Protein AF-A0A0F9G8F4-F1 (afdb_monomer_lite)

Foldseek 3Di:
DDKWKKWAFQVRDIDTQADPVRDGDDPVNDPQVGTQWMFIDDPNDTLDIEGCPDPWGWDWDWDWFQDPPPRDTWIWIWTWTWDQDPNDIFTWTWIATPVGDIDGDHGDDCPDSRNDDDPDDCVVVPDDDDD

Structure (mmCIF, N/CA/C/O backbone):
data_AF-A0A0F9G8F4-F1
#
_entry.id   AF-A0A0F9G8F4-F1
#
loop_
_atom_site.group_PDB
_atom_site.id
_atom_site.type_symbol
_atom_site.label_atom_id
_atom_site.label_alt_id
_atom_site.label_comp_id
_atom_site.label_asym_id
_atom_site.label_entity_id
_atom_site.label_seq_id
_atom_site.pdbx_PDB_ins_code
_atom_site.Cartn_x
_atom_site.Cartn_y
_atom_site.Cartn_z
_atom_site.occupancy
_atom_site.B_iso_or_equiv
_atom_site.auth_seq_id
_atom_site.auth_comp_id
_atom_site.auth_asym_id
_atom_site.auth_atom_id
_atom_site.pdbx_PDB_model_num
ATOM 1 N N . MET A 1 1 ? -15.225 6.637 8.313 1.00 57.84 1 MET A N 1
ATOM 2 C CA . MET A 1 1 ? -14.613 5.404 8.868 1.00 57.84 1 MET A CA 1
ATOM 3 C C . MET A 1 1 ? -13.318 5.153 8.121 1.00 57.84 1 MET A C 1
ATOM 5 O O . MET A 1 1 ? -13.296 5.357 6.917 1.00 57.84 1 MET A O 1
ATOM 9 N N . GLU A 1 2 ? -12.247 4.799 8.829 1.00 79.75 2 GLU A N 1
ATOM 10 C CA . GLU A 1 2 ? -10.881 4.829 8.289 1.00 79.75 2 GLU A CA 1
ATOM 11 C C . GLU A 1 2 ? -10.526 3.566 7.483 1.00 79.75 2 GLU A C 1
ATOM 13 O O . GLU A 1 2 ? -10.841 2.445 7.895 1.00 79.75 2 GLU A O 1
ATOM 18 N N . LEU A 1 3 ? -9.861 3.753 6.337 1.00 89.12 3 LEU A N 1
ATOM 19 C CA . LEU A 1 3 ? -9.267 2.664 5.558 1.00 89.12 3 LEU A CA 1
ATOM 20 C C . LEU A 1 3 ? -7.958 2.203 6.200 1.00 89.12 3 LEU A C 1
ATOM 22 O O . LEU A 1 3 ? -7.121 3.026 6.566 1.00 89.12 3 LEU A O 1
ATOM 26 N N . LYS A 1 4 ? -7.763 0.885 6.272 1.00 93.00 4 LYS A N 1
ATOM 27 C CA . LYS A 1 4 ? -6.565 0.259 6.843 1.00 93.00 4 LYS A CA 1
ATOM 28 C C . LYS A 1 4 ? -5.775 -0.464 5.773 1.00 93.00 4 LYS A C 1
ATOM 30 O O . LYS A 1 4 ? -6.377 -1.176 4.969 1.00 93.00 4 LYS A O 1
ATOM 35 N N . TRP A 1 5 ? -4.452 -0.352 5.792 1.00 95.38 5 TRP A N 1
ATOM 36 C CA . TRP A 1 5 ? -3.605 -1.112 4.876 1.00 95.38 5 TRP A CA 1
ATOM 37 C C . TRP A 1 5 ? -2.940 -2.334 5.513 1.00 95.38 5 TRP A C 1
ATOM 39 O O . TRP A 1 5 ? -2.714 -2.406 6.725 1.00 95.38 5 TRP A O 1
ATOM 49 N N . LYS A 1 6 ? -2.610 -3.303 4.657 1.00 97.38 6 LYS A N 1
ATOM 50 C CA . LYS A 1 6 ? -1.786 -4.468 4.979 1.00 97.38 6 LYS A CA 1
ATOM 51 C C . LYS A 1 6 ? -0.806 -4.734 3.839 1.00 97.38 6 LYS A C 1
ATOM 53 O O . LYS A 1 6 ? -1.203 -4.838 2.680 1.00 97.38 6 LYS A O 1
ATOM 58 N N . ALA A 1 7 ? 0.471 -4.854 4.174 1.00 98.00 7 ALA A N 1
ATOM 59 C CA . ALA A 1 7 ? 1.529 -5.263 3.260 1.00 98.00 7 ALA A CA 1
ATOM 60 C C . ALA A 1 7 ? 1.771 -6.770 3.405 1.00 98.00 7 ALA A C 1
ATOM 62 O O . ALA A 1 7 ? 1.899 -7.269 4.521 1.00 98.00 7 ALA A O 1
ATOM 63 N N . ILE A 1 8 ? 1.824 -7.496 2.289 1.00 97.88 8 ILE A N 1
ATOM 64 C CA . ILE A 1 8 ? 2.127 -8.933 2.250 1.00 97.88 8 ILE A CA 1
ATOM 65 C C . ILE A 1 8 ? 3.397 -9.125 1.431 1.00 97.88 8 ILE A C 1
ATOM 67 O O . ILE A 1 8 ? 3.474 -8.678 0.284 1.00 97.88 8 ILE A O 1
ATOM 71 N N . TYR A 1 9 ? 4.377 -9.804 2.012 1.00 97.06 9 TYR A N 1
ATOM 72 C CA . TYR A 1 9 ? 5.702 -9.988 1.438 1.00 97.06 9 TYR A CA 1
ATOM 73 C C . TYR A 1 9 ? 5.829 -11.316 0.683 1.00 97.06 9 TYR A C 1
ATOM 75 O O . TYR A 1 9 ? 4.990 -12.215 0.793 1.00 97.06 9 TYR A O 1
ATOM 83 N N . LEU A 1 10 ? 6.882 -11.434 -0.129 1.00 94.44 10 LEU A N 1
ATOM 84 C CA . LEU A 1 10 ? 7.166 -12.628 -0.933 1.00 94.44 10 LEU A CA 1
ATOM 85 C C . LEU A 1 10 ? 7.369 -13.891 -0.084 1.00 94.44 10 LEU A C 1
ATOM 87 O O . LEU A 1 10 ? 7.007 -14.977 -0.535 1.00 94.44 10 LEU A O 1
ATOM 91 N N . ASP A 1 11 ? 7.889 -13.744 1.136 1.00 95.44 11 ASP A N 1
ATOM 92 C CA . ASP A 1 11 ? 8.107 -14.833 2.097 1.00 95.44 11 ASP A CA 1
ATOM 93 C C . ASP A 1 11 ? 6.826 -15.265 2.842 1.00 95.44 11 ASP A C 1
ATOM 95 O O . ASP A 1 11 ? 6.863 -16.169 3.674 1.00 95.44 11 ASP A O 1
ATOM 99 N N . GLY A 1 12 ? 5.686 -14.633 2.545 1.00 93.75 12 GLY A N 1
ATOM 100 C CA . GLY A 1 12 ? 4.399 -14.903 3.181 1.00 93.75 12 GLY A CA 1
ATOM 101 C C . GLY A 1 12 ? 4.170 -14.150 4.492 1.00 93.75 12 GLY A C 1
ATOM 102 O O . GLY A 1 12 ? 3.053 -14.194 5.012 1.00 93.75 12 GLY A O 1
ATOM 103 N N . LYS A 1 13 ? 5.165 -13.419 5.015 1.00 97.06 13 LYS A N 1
ATOM 104 C CA . LYS A 1 13 ? 4.956 -12.524 6.158 1.00 97.06 13 LYS A CA 1
ATOM 105 C C . LYS A 1 13 ? 4.104 -11.328 5.755 1.00 97.06 13 LYS A C 1
ATOM 107 O O . LYS A 1 13 ? 3.950 -10.997 4.577 1.00 97.06 13 LYS A O 1
ATOM 112 N N . SER A 1 14 ? 3.565 -10.643 6.757 1.00 97.38 14 SER A N 1
ATOM 113 C CA . SER A 1 14 ? 2.794 -9.425 6.541 1.00 97.38 14 SER A CA 1
ATOM 114 C C . SER A 1 14 ? 3.065 -8.367 7.597 1.00 97.38 14 SER A C 1
ATOM 116 O O . SER A 1 14 ? 3.311 -8.704 8.752 1.00 97.38 14 SER A O 1
ATOM 118 N N . LEU A 1 15 ? 2.929 -7.106 7.199 1.00 97.50 15 LEU A N 1
ATOM 119 C CA . LEU A 1 15 ? 2.927 -5.939 8.073 1.00 97.50 15 LEU A CA 1
ATOM 120 C C . LEU A 1 15 ? 1.534 -5.299 8.025 1.00 97.50 15 LEU A C 1
ATOM 122 O O . LEU A 1 15 ? 1.065 -4.901 6.957 1.00 97.50 15 LEU A O 1
ATOM 126 N N . ASN A 1 16 ? 0.859 -5.225 9.170 1.00 97.00 16 ASN A N 1
ATOM 127 C CA . ASN A 1 16 ? -0.427 -4.536 9.295 1.00 97.00 16 ASN A CA 1
ATOM 128 C C . ASN A 1 16 ? -0.185 -3.053 9.601 1.00 97.00 16 ASN A C 1
ATOM 130 O O . ASN A 1 16 ? 0.778 -2.737 10.286 1.00 97.00 16 ASN A O 1
ATOM 134 N N . GLN A 1 17 ? -1.064 -2.140 9.182 1.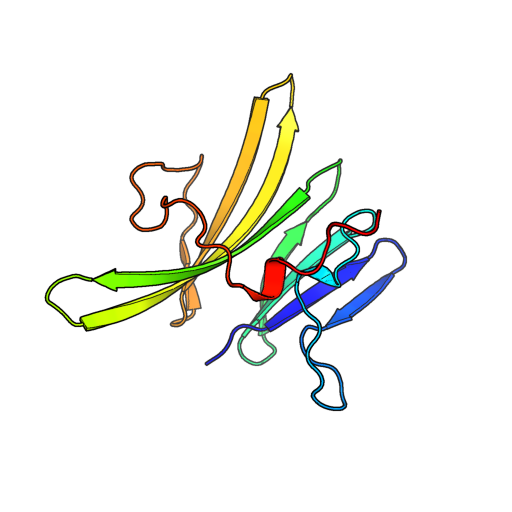00 95.75 17 GLN A N 1
ATOM 135 C CA . GLN A 1 17 ? -0.957 -0.734 9.598 1.00 95.75 17 GLN A CA 1
ATOM 136 C C . GLN A 1 17 ? -1.051 -0.564 11.122 1.00 95.75 17 GLN A C 1
ATOM 138 O O . GLN A 1 17 ? -0.322 0.234 11.697 1.00 95.75 17 GLN A O 1
ATOM 143 N N . TYR A 1 18 ? -1.942 -1.323 11.765 1.00 94.94 18 TYR A N 1
ATOM 144 C CA . TYR A 1 18 ? -2.140 -1.312 13.213 1.00 94.94 18 TYR A CA 1
ATOM 145 C C . TYR A 1 18 ? -1.759 -2.676 13.778 1.00 94.94 18 TYR A C 1
ATOM 147 O O . TYR A 1 18 ? -2.268 -3.702 13.315 1.00 94.94 18 TYR A O 1
ATOM 155 N N . ASN A 1 19 ? -0.880 -2.677 14.772 1.00 92.69 19 ASN A N 1
ATOM 156 C CA . ASN A 1 19 ? -0.482 -3.870 15.509 1.00 92.69 19 ASN A CA 1
ATOM 157 C C . ASN A 1 19 ? -1.512 -4.202 16.609 1.00 92.69 19 ASN A C 1
ATOM 159 O O . ASN A 1 19 ? -2.413 -3.412 16.904 1.00 92.69 19 ASN A O 1
ATOM 163 N N . GLU A 1 20 ? -1.391 -5.379 17.229 1.00 90.44 20 GLU A N 1
ATOM 164 C CA . GLU A 1 20 ? -2.297 -5.828 18.305 1.00 90.44 20 GLU A CA 1
ATOM 165 C C . GLU A 1 20 ? -2.250 -4.913 19.539 1.00 90.44 20 GLU A C 1
ATOM 167 O O . GLU A 1 20 ? -3.265 -4.686 20.198 1.00 90.44 20 GLU A O 1
ATOM 172 N N . ASP A 1 21 ? -1.086 -4.319 19.802 1.00 92.75 21 ASP A N 1
ATOM 173 C CA . ASP A 1 21 ? -0.849 -3.343 20.868 1.00 92.75 21 ASP A CA 1
ATOM 174 C C . ASP A 1 21 ? -1.328 -1.919 20.522 1.00 92.75 21 ASP A C 1
ATOM 176 O O . ASP A 1 21 ? -1.124 -0.989 21.301 1.00 92.75 21 ASP A O 1
ATOM 180 N N . LYS A 1 22 ? -1.993 -1.746 19.369 1.00 88.19 22 LYS A N 1
ATOM 181 C CA . LYS A 1 22 ? -2.459 -0.470 18.797 1.00 88.19 22 LYS A CA 1
ATOM 182 C C . LYS A 1 22 ? -1.349 0.482 18.346 1.00 88.19 22 LYS A C 1
ATOM 184 O O . LYS A 1 22 ? -1.667 1.602 17.940 1.00 88.19 22 LYS A O 1
ATOM 189 N N . SER A 1 23 ? -0.083 0.067 18.364 1.00 92.50 23 SER A N 1
ATOM 190 C CA . SER A 1 23 ? 0.974 0.821 17.691 1.00 92.50 23 SER A CA 1
ATOM 191 C C . SER A 1 23 ? 0.721 0.852 16.179 1.00 92.50 23 SER A C 1
ATOM 193 O O . SER A 1 23 ? 0.066 -0.033 15.613 1.00 92.50 23 SER A O 1
ATOM 195 N N . VAL A 1 24 ? 1.194 1.918 15.532 1.00 93.94 24 VAL A N 1
ATOM 196 C CA . VAL A 1 24 ? 0.930 2.199 14.118 1.00 93.94 24 VAL A CA 1
ATOM 197 C C . VAL A 1 24 ? 2.233 2.093 13.340 1.00 93.94 24 VAL A C 1
ATOM 199 O O . VAL A 1 24 ? 3.163 2.855 13.598 1.00 93.94 24 VAL A O 1
ATOM 202 N N . ASN A 1 25 ? 2.286 1.179 12.373 1.00 94.88 25 ASN A N 1
ATOM 203 C CA . ASN A 1 25 ? 3.372 1.135 11.401 1.00 94.88 25 ASN A CA 1
ATOM 204 C C . ASN A 1 25 ? 3.171 2.253 10.372 1.00 94.88 25 ASN A C 1
ATOM 206 O O . ASN A 1 25 ? 2.058 2.502 9.895 1.00 94.88 25 ASN A O 1
ATOM 210 N N . LYS A 1 26 ? 4.256 2.926 10.007 1.00 91.88 26 LYS A N 1
ATOM 211 C CA . LYS A 1 26 ? 4.278 3.974 8.992 1.00 91.88 26 LYS A CA 1
ATOM 212 C C . LYS A 1 26 ? 4.409 3.373 7.597 1.00 91.88 26 LYS A C 1
ATOM 214 O O . LYS A 1 26 ? 4.889 2.262 7.393 1.00 91.88 26 LYS A O 1
ATOM 219 N N . TYR A 1 27 ? 4.038 4.159 6.589 1.00 88.25 27 TYR A N 1
ATOM 220 C CA . TYR A 1 27 ? 4.249 3.792 5.184 1.00 88.25 27 TYR A CA 1
ATOM 221 C C . TYR A 1 27 ? 5.738 3.594 4.830 1.00 88.25 27 TYR A C 1
ATOM 223 O O . TYR A 1 27 ? 6.079 2.857 3.899 1.00 88.25 27 TYR A O 1
ATOM 231 N N . THR A 1 28 ? 6.629 4.264 5.559 1.00 91.06 28 THR A N 1
ATOM 232 C CA . THR A 1 28 ? 8.087 4.127 5.449 1.00 91.06 28 THR A CA 1
ATOM 233 C C . THR A 1 28 ? 8.601 2.781 5.951 1.00 91.06 28 THR A C 1
ATOM 235 O O . THR A 1 28 ? 9.655 2.353 5.497 1.00 91.06 28 THR A O 1
ATOM 238 N N . ASP A 1 29 ? 7.844 2.091 6.805 1.00 93.12 29 ASP A N 1
ATOM 239 C CA . ASP A 1 29 ? 8.260 0.826 7.428 1.00 93.12 29 ASP A CA 1
ATOM 240 C C . ASP A 1 29 ? 8.031 -0.380 6.501 1.00 93.12 29 ASP A C 1
ATOM 242 O O . ASP A 1 29 ? 8.448 -1.501 6.788 1.00 93.12 29 ASP A O 1
ATOM 246 N N . ILE A 1 30 ? 7.351 -0.165 5.371 1.00 94.94 30 ILE A N 1
ATOM 247 C CA . ILE A 1 30 ? 7.095 -1.198 4.372 1.00 94.94 30 ILE A CA 1
ATOM 248 C C . ILE A 1 30 ? 8.377 -1.469 3.584 1.00 94.94 30 ILE A C 1
ATOM 250 O O . ILE A 1 30 ? 8.839 -0.612 2.824 1.00 94.94 30 ILE A O 1
ATOM 254 N N . ASP A 1 31 ? 8.882 -2.701 3.658 1.00 94.25 31 ASP A N 1
ATOM 255 C CA . ASP A 1 31 ? 9.948 -3.154 2.767 1.00 94.25 31 ASP A CA 1
ATOM 256 C C . ASP A 1 31 ? 9.393 -3.378 1.354 1.00 94.25 31 ASP A C 1
ATOM 258 O O . ASP A 1 31 ? 8.782 -4.398 1.027 1.00 94.25 31 ASP A O 1
ATOM 262 N N . ARG A 1 32 ? 9.604 -2.384 0.489 1.00 91.12 32 ARG A N 1
ATOM 263 C CA . ARG A 1 32 ? 9.103 -2.393 -0.891 1.00 91.12 32 ARG A CA 1
ATOM 264 C C . ARG A 1 32 ? 9.891 -3.317 -1.813 1.00 91.12 32 ARG A C 1
ATOM 266 O O . ARG A 1 32 ? 9.427 -3.558 -2.923 1.00 91.12 32 ARG A O 1
ATOM 273 N N . THR A 1 33 ? 11.062 -3.801 -1.399 1.00 90.44 33 THR A N 1
ATOM 274 C CA . THR A 1 33 ? 11.918 -4.649 -2.245 1.00 90.44 33 THR A CA 1
ATOM 275 C C . THR A 1 33 ? 11.372 -6.069 -2.368 1.00 90.44 33 THR A C 1
ATOM 277 O O . THR A 1 33 ? 11.549 -6.711 -3.400 1.00 90.44 33 THR A O 1
ATOM 280 N N . ILE A 1 34 ? 10.645 -6.520 -1.344 1.00 93.56 34 ILE A N 1
ATOM 281 C CA . ILE A 1 34 ? 10.041 -7.855 -1.255 1.00 93.56 34 ILE A CA 1
ATOM 282 C C . ILE A 1 34 ? 8.512 -7.808 -1.127 1.00 93.56 34 ILE A C 1
ATOM 284 O O . ILE A 1 34 ? 7.882 -8.798 -0.748 1.00 93.56 34 ILE A O 1
ATOM 288 N N . LEU A 1 35 ? 7.895 -6.660 -1.411 1.00 96.06 35 LEU A N 1
ATOM 289 C CA . LEU A 1 35 ? 6.451 -6.475 -1.310 1.00 96.06 35 LEU A CA 1
ATOM 290 C C . LEU A 1 35 ? 5.731 -7.188 -2.460 1.00 96.06 35 LEU A C 1
ATOM 292 O O . LEU A 1 35 ? 5.937 -6.869 -3.625 1.00 96.06 35 LEU A O 1
ATOM 296 N N . LYS A 1 36 ? 4.849 -8.133 -2.124 1.00 96.56 36 LYS A N 1
ATOM 297 C CA . LYS A 1 36 ? 4.081 -8.931 -3.090 1.00 96.56 36 LYS A CA 1
ATOM 298 C C . LYS A 1 36 ? 2.687 -8.361 -3.320 1.00 96.56 36 LYS A C 1
ATOM 300 O O . LYS A 1 36 ? 2.249 -8.223 -4.463 1.00 96.56 36 LYS A O 1
ATOM 305 N N . PHE A 1 37 ? 1.996 -8.031 -2.230 1.00 97.75 37 PHE A N 1
ATOM 306 C CA . PHE A 1 37 ? 0.668 -7.430 -2.267 1.00 97.75 37 PHE A CA 1
ATOM 307 C C . PHE A 1 37 ? 0.573 -6.241 -1.323 1.00 97.75 37 PHE A C 1
ATOM 309 O O . PHE A 1 37 ? 1.140 -6.251 -0.230 1.00 97.75 37 PHE A O 1
ATOM 316 N N . PHE A 1 38 ? -0.209 -5.249 -1.732 1.00 97.62 38 PHE A N 1
ATOM 317 C CA . PHE A 1 38 ? -0.681 -4.190 -0.852 1.00 97.62 38 PHE A CA 1
ATOM 318 C C . PHE A 1 38 ? -2.204 -4.208 -0.836 1.00 97.62 38 PHE A C 1
ATOM 320 O O . PHE A 1 38 ? -2.845 -4.139 -1.884 1.00 97.62 38 PHE A O 1
ATOM 327 N N . GLU A 1 39 ? -2.783 -4.339 0.346 1.00 96.88 39 GLU A N 1
ATOM 328 C CA . GLU A 1 39 ? -4.218 -4.496 0.533 1.00 96.88 39 GLU A CA 1
ATOM 329 C C . GLU A 1 39 ? -4.798 -3.320 1.297 1.00 96.88 39 GLU A C 1
ATOM 331 O O . GLU A 1 39 ? -4.164 -2.806 2.217 1.00 96.88 39 GLU A O 1
ATOM 336 N N . LEU A 1 40 ? -6.027 -2.945 0.952 1.00 94.88 40 LEU A N 1
ATOM 337 C CA . LEU A 1 40 ? -6.824 -1.978 1.693 1.00 94.88 40 LEU A CA 1
ATOM 338 C C . LEU A 1 40 ? -8.121 -2.599 2.175 1.00 94.88 40 LEU A C 1
ATOM 340 O O . LEU A 1 40 ? -8.850 -3.237 1.413 1.00 94.88 40 LEU A O 1
ATOM 344 N N . TYR A 1 41 ? -8.413 -2.347 3.442 1.00 93.50 41 TYR A N 1
ATOM 345 C CA . TYR A 1 41 ? -9.571 -2.846 4.154 1.00 93.50 41 TYR A CA 1
ATOM 346 C C . TYR A 1 41 ? -10.424 -1.690 4.673 1.00 93.50 41 TYR A C 1
ATOM 348 O O . TYR A 1 41 ? -9.901 -0.689 5.163 1.00 93.50 41 TYR A O 1
ATOM 356 N N . LYS A 1 42 ? -11.744 -1.873 4.648 1.00 90.44 42 LYS A N 1
ATOM 357 C CA . LYS A 1 42 ? -12.726 -1.054 5.372 1.00 90.44 42 LYS A CA 1
ATOM 358 C C . LYS A 1 42 ? -13.529 -1.991 6.251 1.00 90.44 42 LYS A C 1
ATOM 360 O O . LYS A 1 42 ? -14.073 -2.962 5.740 1.00 90.44 42 LYS A O 1
ATOM 365 N N . GLU A 1 43 ? -13.560 -1.745 7.559 1.00 89.38 43 GLU A N 1
ATOM 366 C CA . GLU A 1 43 ? -14.347 -2.566 8.500 1.00 89.38 43 GLU A CA 1
ATOM 367 C C . GLU A 1 43 ? -14.068 -4.081 8.356 1.00 89.38 43 GLU A C 1
ATOM 369 O O . GLU A 1 43 ? -14.974 -4.905 8.336 1.00 89.38 43 GLU A O 1
ATOM 374 N N . ASN A 1 44 ? -12.790 -4.453 8.203 1.00 88.44 44 ASN A N 1
ATOM 375 C CA . ASN A 1 44 ? -12.308 -5.825 7.957 1.00 88.44 44 ASN A CA 1
ATOM 376 C C . ASN A 1 44 ? -12.710 -6.454 6.609 1.00 88.44 44 ASN A C 1
ATOM 378 O O . ASN A 1 44 ? -12.320 -7.586 6.325 1.00 88.44 44 ASN A O 1
ATOM 382 N N . LYS A 1 45 ? -13.407 -5.728 5.734 1.00 92.25 45 LYS A N 1
ATOM 383 C CA . LYS A 1 45 ? -13.664 -6.139 4.353 1.00 92.25 45 LYS A CA 1
ATOM 384 C C . LYS A 1 45 ? -12.529 -5.675 3.447 1.00 92.25 45 LYS A C 1
ATOM 386 O O . LYS A 1 45 ? -12.231 -4.483 3.397 1.00 92.25 45 LYS A O 1
ATOM 391 N N . LEU A 1 46 ? -11.928 -6.606 2.708 1.00 93.62 46 LEU A N 1
ATOM 392 C CA . LEU A 1 46 ? -10.974 -6.284 1.646 1.00 93.62 46 LEU A CA 1
ATOM 393 C C . LEU A 1 46 ? -11.695 -5.491 0.547 1.00 93.62 46 LEU A C 1
ATOM 395 O O . LEU A 1 46 ? -12.664 -5.979 -0.034 1.00 93.62 46 LEU A O 1
ATOM 399 N N . ILE A 1 47 ? -11.223 -4.274 0.281 1.00 92.81 47 ILE A N 1
ATOM 400 C CA . ILE A 1 47 ? -11.747 -3.395 -0.773 1.00 92.81 47 ILE A CA 1
ATOM 401 C C . ILE A 1 47 ? -10.860 -3.442 -2.016 1.00 92.81 47 ILE A C 1
ATOM 403 O O . ILE A 1 47 ? -11.369 -3.478 -3.132 1.00 92.81 47 ILE A O 1
ATOM 407 N N . LEU A 1 48 ? -9.539 -3.455 -1.833 1.00 93.38 48 LEU A N 1
ATOM 408 C CA . LEU A 1 48 ? -8.581 -3.454 -2.934 1.00 93.38 48 LEU A CA 1
ATOM 409 C C . LEU A 1 48 ? -7.368 -4.309 -2.582 1.00 93.38 48 LEU A C 1
ATOM 411 O O . LEU A 1 48 ? -6.845 -4.220 -1.473 1.00 93.38 48 LEU A O 1
ATOM 415 N N . ARG A 1 49 ? -6.877 -5.072 -3.559 1.00 96.19 49 ARG A N 1
ATOM 416 C CA . ARG A 1 49 ? -5.552 -5.697 -3.527 1.00 96.19 49 ARG A CA 1
ATOM 417 C C . ARG A 1 49 ? -4.759 -5.254 -4.752 1.00 96.19 49 ARG A C 1
ATOM 419 O O . ARG A 1 49 ? -5.180 -5.481 -5.882 1.00 96.19 49 ARG A O 1
ATOM 426 N N . VAL A 1 50 ? -3.590 -4.670 -4.521 1.00 95.62 50 VAL A N 1
ATOM 427 C CA . VAL A 1 50 ? -2.605 -4.342 -5.554 1.00 95.62 50 VAL A CA 1
ATOM 428 C C . VAL A 1 50 ? -1.585 -5.470 -5.640 1.00 95.62 50 VAL A C 1
ATOM 430 O O . VAL A 1 50 ? -0.977 -5.834 -4.634 1.00 95.62 50 VAL A O 1
ATOM 433 N N . HIS A 1 51 ? -1.389 -6.004 -6.843 1.00 95.94 51 HIS A N 1
ATOM 434 C CA . HIS A 1 51 ? -0.333 -6.964 -7.154 1.00 95.94 51 HIS A CA 1
ATOM 435 C C . HIS A 1 51 ? 0.941 -6.212 -7.561 1.00 95.94 51 HIS A C 1
ATOM 437 O O . HIS A 1 51 ? 0.891 -5.330 -8.420 1.00 95.94 51 HIS A O 1
ATOM 443 N N . LEU A 1 52 ? 2.064 -6.527 -6.911 1.00 94.50 52 LEU A N 1
ATOM 444 C CA . LEU A 1 52 ? 3.350 -5.834 -7.075 1.00 94.50 52 LEU A CA 1
ATOM 445 C C . LEU A 1 52 ? 4.444 -6.759 -7.635 1.00 94.50 52 LEU A C 1
ATOM 447 O O . LEU A 1 52 ? 5.611 -6.700 -7.271 1.00 94.50 52 LEU A O 1
ATOM 451 N N . ASP A 1 53 ? 4.046 -7.623 -8.557 1.00 86.31 53 ASP A N 1
ATOM 452 C CA . ASP A 1 53 ? 4.902 -8.484 -9.367 1.00 86.31 53 ASP A CA 1
ATOM 453 C C . ASP A 1 53 ? 5.672 -7.701 -10.454 1.00 86.31 53 ASP A C 1
ATOM 455 O O . ASP A 1 53 ? 5.284 -6.605 -10.864 1.00 86.31 53 ASP A O 1
ATOM 459 N N . ASP A 1 54 ? 6.754 -8.281 -10.977 1.00 84.06 54 ASP A N 1
ATOM 460 C CA . ASP A 1 54 ? 7.543 -7.764 -12.107 1.00 84.06 54 ASP A CA 1
ATOM 461 C C . ASP A 1 54 ? 8.044 -6.314 -11.972 1.00 84.06 54 ASP A C 1
ATOM 463 O O . ASP A 1 54 ? 7.821 -5.484 -12.865 1.00 84.06 54 ASP A O 1
ATOM 467 N N . ASN A 1 55 ? 8.746 -5.999 -10.879 1.00 85.38 55 ASN A N 1
ATOM 468 C CA . ASN A 1 55 ? 9.343 -4.679 -10.623 1.00 85.38 55 ASN A CA 1
ATOM 469 C C . ASN A 1 55 ? 8.323 -3.525 -10.539 1.00 85.38 55 ASN A C 1
ATOM 471 O O . ASN A 1 55 ? 8.678 -2.356 -10.731 1.00 85.38 55 ASN A O 1
ATOM 475 N N . LYS A 1 56 ? 7.050 -3.830 -10.264 1.00 93.56 56 LYS A N 1
ATOM 476 C CA . LYS A 1 56 ? 6.036 -2.821 -9.949 1.00 93.56 56 LYS A CA 1
ATOM 477 C C . LYS A 1 56 ? 6.336 -2.213 -8.579 1.00 93.56 56 LYS A C 1
ATOM 479 O O . LYS A 1 56 ? 6.480 -2.919 -7.589 1.00 93.56 56 LYS A O 1
ATOM 484 N N . ARG A 1 57 ? 6.401 -0.884 -8.508 1.00 92.81 57 ARG A N 1
ATOM 485 C CA . ARG A 1 57 ? 6.551 -0.141 -7.249 1.00 92.81 57 ARG A CA 1
ATOM 486 C C . ARG A 1 57 ? 5.193 0.379 -6.807 1.00 92.81 57 ARG A C 1
ATOM 488 O O . ARG A 1 57 ? 4.474 0.963 -7.617 1.00 92.81 57 ARG A O 1
ATOM 495 N N . LEU A 1 58 ? 4.877 0.213 -5.528 1.00 95.25 58 LEU A N 1
ATOM 496 C CA . LEU A 1 58 ? 3.638 0.702 -4.926 1.00 95.25 58 LEU A CA 1
ATOM 497 C C . LEU A 1 58 ? 3.501 2.226 -5.061 1.00 95.25 58 LEU A C 1
ATOM 499 O O . LEU A 1 58 ? 4.441 2.980 -4.797 1.00 95.25 58 LEU A O 1
ATOM 503 N N . ILE A 1 59 ? 2.296 2.663 -5.420 1.00 92.56 59 ILE A N 1
ATOM 504 C CA . ILE A 1 59 ? 1.800 4.023 -5.228 1.00 92.56 59 ILE A CA 1
ATOM 505 C C . ILE A 1 59 ? 0.738 3.947 -4.132 1.00 92.56 59 ILE A C 1
ATOM 507 O O . ILE A 1 59 ? -0.273 3.271 -4.300 1.00 92.56 59 ILE A O 1
ATOM 511 N N . PHE A 1 60 ? 0.960 4.644 -3.021 1.00 92.50 60 PHE A N 1
ATOM 512 C CA . PHE A 1 60 ? -0.042 4.812 -1.972 1.00 92.50 60 PHE A CA 1
ATOM 513 C C . PHE A 1 60 ? 0.053 6.218 -1.386 1.00 92.50 60 PHE A C 1
ATOM 515 O O . PHE A 1 60 ? 1.099 6.594 -0.853 1.00 92.50 60 PHE A O 1
ATOM 522 N N . ARG A 1 61 ? -1.001 7.025 -1.519 1.00 88.75 61 ARG A N 1
ATOM 523 C CA . ARG A 1 61 ? -1.054 8.395 -0.991 1.00 88.75 61 ARG A CA 1
ATOM 524 C C . ARG A 1 61 ? -2.445 8.707 -0.463 1.00 88.75 61 ARG A C 1
ATOM 526 O O . ARG A 1 61 ? -3.427 8.467 -1.154 1.00 88.75 61 ARG A O 1
ATOM 533 N N . ARG A 1 62 ? -2.519 9.319 0.717 1.00 88.12 62 ARG A N 1
ATOM 534 C CA . ARG A 1 62 ? -3.735 9.973 1.208 1.00 88.12 62 ARG A CA 1
ATOM 535 C C . ARG A 1 62 ? -3.723 11.433 0.759 1.00 88.12 62 ARG A C 1
ATOM 537 O O . ARG A 1 62 ? -2.718 12.126 0.919 1.00 88.12 62 ARG A O 1
ATOM 544 N N . ARG A 1 63 ? -4.824 11.890 0.176 1.00 85.31 63 ARG A N 1
ATOM 545 C CA . ARG A 1 63 ? -5.025 13.253 -0.316 1.00 85.31 63 ARG A CA 1
ATOM 546 C C . ARG A 1 63 ? -6.272 13.843 0.315 1.00 85.31 63 ARG A C 1
ATOM 548 O O . ARG A 1 63 ? -7.199 13.121 0.668 1.00 85.31 63 ARG A O 1
ATOM 555 N N . VAL A 1 64 ? -6.258 15.160 0.459 1.00 82.12 64 VAL A N 1
ATOM 556 C CA . VAL A 1 64 ? -7.360 15.932 1.018 1.00 82.12 64 VAL A CA 1
ATOM 557 C C . VAL A 1 64 ? -7.604 17.100 0.074 1.00 82.12 64 VAL A C 1
ATOM 559 O O . VAL A 1 64 ? -6.707 17.916 -0.123 1.00 82.12 64 VAL A O 1
ATOM 562 N N . SER A 1 65 ? -8.773 17.147 -0.560 1.00 72.31 65 SER A N 1
ATOM 563 C CA . SER A 1 65 ? -9.188 18.278 -1.388 1.00 72.31 65 SER A CA 1
ATOM 564 C C . SER A 1 65 ? -10.085 19.206 -0.579 1.00 72.31 65 SER A C 1
ATOM 566 O O . SER A 1 65 ? -11.028 18.758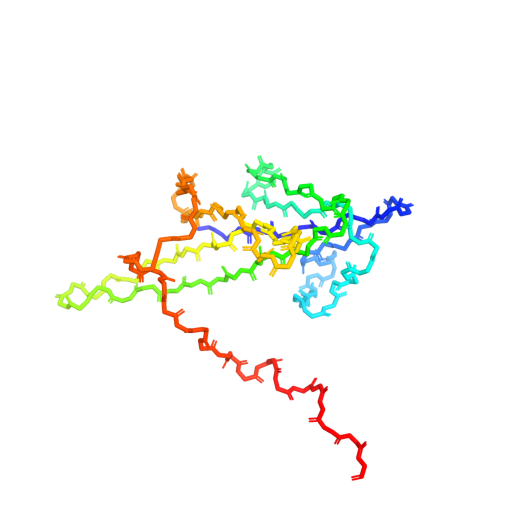 0.072 1.00 72.31 65 SER A O 1
ATOM 568 N N . LEU A 1 66 ? -9.776 20.501 -0.618 1.00 66.81 66 LEU A N 1
ATOM 569 C CA . LEU A 1 66 ? -10.622 21.565 -0.089 1.00 66.81 66 LEU A CA 1
ATOM 570 C C . LEU A 1 66 ? -11.366 22.184 -1.270 1.00 66.81 66 LEU A C 1
ATOM 572 O O . LEU A 1 66 ? -10.758 22.874 -2.091 1.00 66.81 66 LEU A O 1
ATOM 576 N N . LYS A 1 67 ? -12.683 21.977 -1.360 1.00 62.75 67 LYS A N 1
ATOM 577 C CA . LYS A 1 67 ? -13.491 22.704 -2.348 1.00 62.75 67 LYS A CA 1
ATOM 578 C C . LYS A 1 67 ? -13.670 24.149 -1.878 1.00 62.75 67 LYS A C 1
ATOM 580 O O . LYS A 1 67 ? -14.423 24.424 -0.937 1.00 62.75 67 LYS A O 1
ATOM 585 N N . MET A 1 68 ? -12.949 25.069 -2.527 1.00 50.19 68 MET A N 1
ATOM 586 C CA . MET A 1 68 ? -13.051 26.514 -2.295 1.00 50.19 68 MET A CA 1
ATOM 587 C C . MET A 1 68 ? -14.519 26.959 -2.377 1.00 50.19 68 MET A C 1
ATOM 589 O O . MET A 1 68 ? -15.205 26.678 -3.355 1.00 50.19 68 MET A O 1
ATOM 593 N N . GLY A 1 69 ? -15.002 27.631 -1.329 1.00 57.91 69 GLY A N 1
ATOM 594 C CA . GLY A 1 69 ? -16.367 28.165 -1.236 1.00 57.91 69 GLY A CA 1
ATOM 595 C C . GLY A 1 69 ? -17.380 27.300 -0.474 1.00 57.91 69 GLY A C 1
ATOM 596 O O . GLY A 1 69 ? -18.366 27.849 0.004 1.00 57.91 69 GLY A O 1
ATOM 597 N N . VAL A 1 70 ? -17.141 25.993 -0.297 1.00 60.88 70 VAL A N 1
ATOM 598 C CA . VAL A 1 70 ? -18.105 25.083 0.373 1.00 60.88 70 VAL A CA 1
ATOM 599 C C . VAL A 1 70 ? -17.556 24.504 1.684 1.00 60.88 70 VAL A C 1
ATOM 601 O O . VAL A 1 70 ? -18.310 23.979 2.495 1.00 60.88 70 VAL A O 1
ATOM 604 N N . GLY A 1 71 ? -16.242 24.598 1.923 1.00 57.66 71 GLY A N 1
ATOM 605 C CA . GLY A 1 71 ? -15.612 24.081 3.148 1.00 57.66 71 GLY A CA 1
ATOM 606 C C . GLY A 1 71 ? -15.644 22.553 3.268 1.00 57.66 71 GLY A C 1
ATOM 607 O O . GLY A 1 71 ? -15.289 22.009 4.311 1.00 57.66 71 GLY A O 1
ATOM 608 N N . ILE A 1 72 ? -16.062 21.853 2.209 1.00 59.78 72 ILE A N 1
ATOM 609 C CA . ILE A 1 72 ? -16.073 20.394 2.171 1.00 59.78 72 ILE A CA 1
ATOM 610 C C . ILE A 1 72 ? -14.644 19.910 1.951 1.00 59.78 72 ILE A C 1
ATOM 612 O O . ILE A 1 72 ? -13.992 20.253 0.960 1.00 59.78 72 ILE A O 1
ATOM 616 N N . THR A 1 73 ? -14.204 19.098 2.904 1.00 73.12 73 THR A N 1
ATOM 617 C CA . THR A 1 73 ? -12.949 18.360 2.894 1.00 73.12 73 THR A CA 1
ATOM 618 C C . THR A 1 73 ? -13.237 16.973 2.334 1.00 73.12 73 THR A C 1
ATOM 620 O O . THR A 1 73 ? -13.878 16.165 2.999 1.00 73.12 73 THR A O 1
ATOM 623 N N . GLU A 1 74 ? -12.794 16.695 1.113 1.00 81.50 74 GLU A N 1
ATOM 624 C CA . GLU A 1 74 ? -12.923 15.370 0.507 1.00 81.50 74 GLU A CA 1
ATOM 625 C C . GLU A 1 74 ? -11.599 14.617 0.647 1.00 81.50 74 GLU A C 1
ATOM 627 O O . GLU A 1 74 ? -10.557 15.069 0.164 1.00 81.50 74 GLU A O 1
ATOM 632 N N . VAL A 1 75 ? -11.620 13.485 1.352 1.00 86.31 75 VAL A N 1
ATOM 633 C CA . VAL A 1 75 ? -10.451 12.619 1.528 1.00 86.31 75 VAL A CA 1
ATOM 634 C C . VAL A 1 75 ? -10.487 11.520 0.475 1.00 86.31 75 VAL A C 1
ATOM 636 O O . VAL A 1 75 ? -11.477 10.801 0.347 1.00 86.31 75 VAL A O 1
ATOM 639 N N . VAL A 1 76 ? -9.375 11.349 -0.234 1.00 88.62 76 VAL A N 1
ATOM 640 C CA . VAL A 1 76 ? -9.211 10.286 -1.226 1.00 88.62 76 VAL A CA 1
ATOM 641 C C . VAL A 1 76 ? -7.880 9.570 -1.032 1.00 88.62 76 VAL A C 1
ATOM 643 O O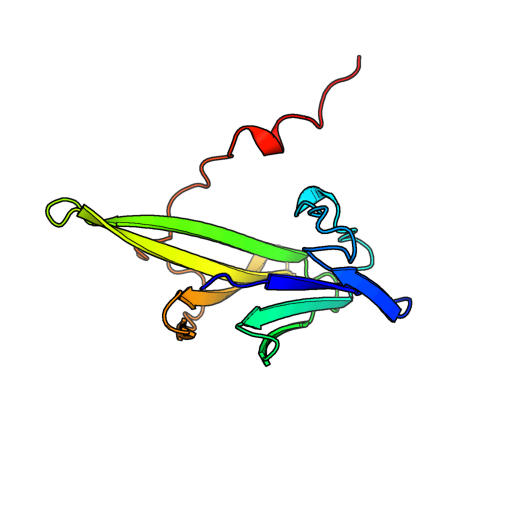 . VAL A 1 76 ? -6.858 10.172 -0.690 1.00 88.62 76 VAL A O 1
ATOM 646 N N . TYR A 1 77 ? -7.881 8.263 -1.259 1.00 90.06 77 TYR A N 1
ATOM 647 C CA . TYR A 1 77 ? -6.692 7.425 -1.243 1.00 90.06 77 TYR A CA 1
ATOM 648 C C . TYR A 1 77 ? -6.333 7.054 -2.680 1.00 90.06 77 TYR A C 1
ATOM 650 O O . TYR A 1 77 ? -7.119 6.421 -3.378 1.00 90.06 77 TYR A O 1
ATOM 658 N N . LEU A 1 78 ? -5.140 7.448 -3.117 1.00 91.75 78 LEU A N 1
ATOM 659 C CA . LEU A 1 78 ? -4.565 7.068 -4.404 1.00 91.75 78 LEU A CA 1
ATOM 660 C C . LEU A 1 78 ? -3.768 5.791 -4.193 1.00 91.75 78 LEU A C 1
ATOM 662 O O . LEU A 1 78 ? -2.822 5.778 -3.401 1.00 91.75 78 LEU A O 1
ATOM 666 N N . VAL A 1 79 ? -4.146 4.727 -4.893 1.00 92.81 79 VAL A N 1
ATOM 667 C CA . VAL A 1 79 ? -3.618 3.386 -4.636 1.00 92.81 79 VAL A CA 1
ATOM 668 C C . VAL A 1 79 ? -3.370 2.673 -5.947 1.00 92.81 79 VAL A C 1
ATOM 670 O O . VAL A 1 79 ? -4.248 2.611 -6.804 1.00 92.81 79 VAL A O 1
ATOM 673 N N . GLY A 1 80 ? -2.176 2.124 -6.121 1.00 93.81 80 GLY A N 1
ATOM 674 C CA . GLY A 1 80 ? -1.826 1.487 -7.376 1.00 93.81 80 GLY A CA 1
ATOM 675 C C . GLY A 1 80 ? -0.357 1.139 -7.495 1.00 93.81 80 GLY A C 1
ATOM 676 O O . GLY A 1 80 ? 0.332 0.908 -6.503 1.00 93.81 80 GLY A O 1
ATOM 677 N N . TRP A 1 81 ? 0.133 1.104 -8.726 1.00 93.81 81 TRP A N 1
ATOM 678 C CA . TRP A 1 81 ? 1.516 0.758 -9.013 1.00 93.81 81 TRP A CA 1
ATOM 679 C C . TRP A 1 81 ? 2.088 1.600 -10.146 1.00 93.81 81 TRP A C 1
ATOM 681 O O . TRP A 1 81 ? 1.366 2.121 -10.995 1.00 93.81 81 TRP A O 1
ATOM 691 N N . GLN A 1 82 ? 3.415 1.688 -10.164 1.00 92.69 82 GLN A N 1
ATOM 692 C CA . GLN A 1 82 ? 4.191 2.195 -11.289 1.00 92.69 82 GLN A CA 1
ATOM 693 C C . GLN A 1 82 ? 5.250 1.184 -11.726 1.00 92.69 82 GLN A C 1
ATOM 695 O O . GLN A 1 82 ? 5.859 0.510 -10.893 1.00 92.69 82 GLN A O 1
ATOM 700 N N . LYS A 1 83 ? 5.519 1.116 -13.027 1.00 92.69 83 LYS A N 1
ATOM 701 C CA . LYS A 1 83 ? 6.574 0.290 -13.619 1.00 92.69 83 LYS A CA 1
ATOM 702 C C . LYS A 1 83 ? 7.250 1.048 -14.754 1.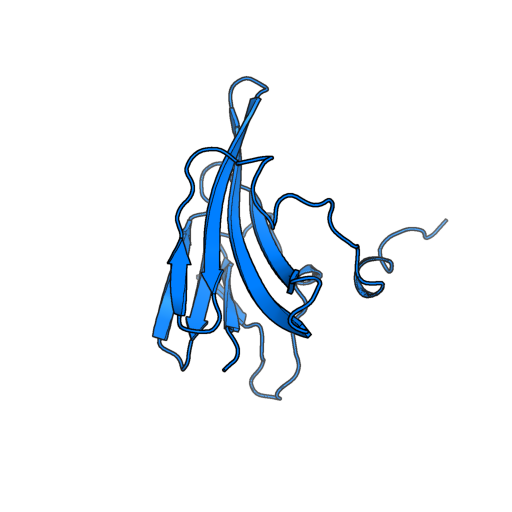00 92.69 83 LYS A C 1
ATOM 704 O O . LYS A 1 83 ? 6.589 1.750 -15.513 1.00 92.69 83 LYS A O 1
ATOM 709 N N . THR A 1 84 ? 8.561 0.885 -14.892 1.00 91.62 84 THR A N 1
ATOM 710 C CA . THR A 1 84 ? 9.284 1.375 -16.070 1.00 91.62 84 THR A CA 1
ATOM 711 C C . THR A 1 84 ? 9.234 0.315 -17.169 1.00 91.62 84 THR A C 1
ATOM 713 O O . THR A 1 84 ? 9.699 -0.804 -16.964 1.00 91.62 84 THR A O 1
ATOM 716 N N . VAL A 1 85 ? 8.685 0.666 -18.331 1.00 88.88 85 VAL A N 1
ATOM 717 C CA . VAL A 1 85 ? 8.597 -0.184 -19.528 1.00 88.88 85 VAL A CA 1
ATOM 718 C C . VAL A 1 85 ? 9.188 0.603 -20.692 1.00 88.88 85 VAL A C 1
ATOM 720 O O . VAL A 1 85 ? 8.750 1.718 -20.948 1.00 88.88 85 VAL A O 1
ATOM 723 N N . GLU A 1 86 ? 10.220 0.074 -21.356 1.00 89.69 86 GLU A N 1
ATOM 724 C CA . GLU A 1 86 ? 10.870 0.730 -22.510 1.00 89.69 86 GLU A CA 1
ATOM 725 C C . GLU A 1 86 ? 11.223 2.213 -22.265 1.00 89.69 86 GLU A C 1
ATOM 727 O O . GLU A 1 86 ? 10.969 3.090 -23.088 1.00 89.69 86 GLU A O 1
ATOM 732 N N . ARG A 1 87 ? 11.802 2.506 -21.089 1.00 89.38 87 ARG A N 1
ATOM 733 C CA . ARG A 1 87 ? 12.154 3.864 -20.612 1.00 89.38 87 ARG A CA 1
ATOM 734 C C . ARG A 1 87 ? 10.966 4.802 -20.346 1.00 89.38 87 ARG A C 1
ATOM 736 O O . ARG A 1 87 ? 11.187 5.956 -19.994 1.00 89.38 87 ARG A O 1
ATOM 743 N N . LYS A 1 88 ? 9.725 4.325 -20.443 1.00 89.25 88 LYS A N 1
ATOM 744 C CA . LYS A 1 88 ? 8.518 5.069 -20.064 1.00 89.25 88 LYS A CA 1
ATOM 745 C C . LYS A 1 88 ? 8.025 4.626 -18.691 1.00 89.25 88 LYS A C 1
ATOM 747 O O . LYS A 1 88 ? 8.019 3.438 -18.377 1.00 89.25 88 LYS A O 1
ATOM 752 N N . ASN A 1 89 ? 7.609 5.583 -17.866 1.00 88.69 89 ASN A N 1
ATOM 753 C CA . ASN A 1 89 ? 6.930 5.291 -16.607 1.00 88.69 89 ASN A CA 1
ATOM 754 C C . ASN A 1 89 ? 5.448 5.022 -16.903 1.00 88.69 89 ASN A C 1
ATOM 756 O O . ASN A 1 89 ? 4.757 5.887 -17.432 1.00 88.69 89 ASN A O 1
ATOM 760 N N . VAL A 1 90 ? 4.987 3.815 -16.594 1.00 90.44 90 VAL A N 1
ATOM 761 C CA . VAL A 1 90 ? 3.588 3.399 -16.718 1.00 90.44 90 VAL A CA 1
ATOM 762 C C . VAL A 1 90 ? 3.005 3.296 -15.319 1.00 90.44 90 VAL A C 1
ATOM 764 O O . VAL A 1 90 ? 3.634 2.712 -14.435 1.00 90.44 90 VAL A O 1
ATOM 767 N N . GLN A 1 91 ? 1.812 3.850 -15.124 1.00 90.69 91 GLN A N 1
ATOM 768 C CA . GLN A 1 91 ? 1.114 3.860 -13.843 1.00 90.69 91 GLN A CA 1
ATOM 769 C C . GLN A 1 91 ? -0.307 3.335 -14.009 1.00 90.69 91 GLN A C 1
ATOM 771 O O . GLN A 1 91 ? -0.937 3.550 -15.043 1.00 90.69 91 GLN A O 1
ATOM 776 N N . SER A 1 92 ? -0.809 2.685 -12.967 1.00 90.00 92 SER A N 1
ATOM 777 C CA . SER A 1 92 ? -2.215 2.320 -12.821 1.00 90.00 92 SER A CA 1
ATOM 778 C C . SER A 1 92 ? -2.639 2.717 -11.419 1.00 90.00 92 SER A C 1
ATOM 780 O O . SER A 1 92 ? -2.040 2.233 -10.458 1.00 90.00 92 SER A O 1
ATOM 782 N N . ILE A 1 93 ? -3.635 3.593 -11.294 1.00 90.56 93 ILE A N 1
ATOM 783 C CA . ILE A 1 93 ? -4.056 4.174 -10.013 1.00 90.56 93 ILE A CA 1
ATOM 784 C C . ILE A 1 93 ? -5.574 4.095 -9.886 1.00 90.56 93 ILE A C 1
ATOM 786 O O . ILE A 1 93 ? -6.304 4.421 -10.815 1.00 90.56 93 ILE A O 1
ATOM 790 N N . CYS A 1 94 ? -6.033 3.680 -8.711 1.00 91.00 94 CYS A N 1
ATOM 791 C CA . CYS A 1 94 ? -7.414 3.803 -8.270 1.00 91.00 94 CYS A CA 1
ATOM 792 C C . CYS A 1 94 ? -7.515 4.941 -7.250 1.00 91.00 94 CYS A C 1
ATOM 794 O O . CYS A 1 94 ? -6.617 5.114 -6.418 1.00 91.00 94 CYS A O 1
ATOM 796 N N . TYR A 1 95 ? -8.623 5.670 -7.291 1.00 90.75 95 TYR A N 1
ATOM 797 C CA . TYR A 1 95 ? -9.027 6.642 -6.283 1.00 90.75 95 TYR A CA 1
ATOM 798 C C . TYR A 1 95 ? -10.081 5.984 -5.399 1.00 90.75 95 TYR A C 1
ATOM 800 O O . TYR A 1 95 ? -11.092 5.498 -5.898 1.00 90.75 95 TYR A O 1
ATOM 808 N N . ILE A 1 96 ? -9.828 5.918 -4.096 1.00 91.12 96 ILE A N 1
ATOM 809 C CA . ILE A 1 96 ? -10.734 5.293 -3.129 1.00 91.12 96 ILE A CA 1
ATOM 810 C C . ILE A 1 96 ? -11.213 6.362 -2.160 1.00 91.12 96 ILE A C 1
ATOM 812 O O . ILE A 1 96 ? -10.400 6.991 -1.478 1.00 91.12 96 ILE A O 1
ATOM 816 N N . PHE A 1 97 ? -12.523 6.546 -2.098 1.00 88.62 97 PHE A N 1
ATOM 817 C CA . PHE A 1 97 ? -13.165 7.597 -1.319 1.00 88.62 97 PHE A CA 1
ATOM 818 C C . PHE A 1 97 ? -13.716 7.043 -0.001 1.00 88.62 97 PHE A C 1
ATOM 820 O O . PHE A 1 97 ? -13.909 5.835 0.164 1.00 88.62 97 PHE A O 1
ATOM 827 N N . GLU A 1 98 ? -13.947 7.918 0.981 1.00 84.62 98 GLU A N 1
ATOM 828 C CA . GLU A 1 98 ? -14.351 7.497 2.332 1.00 84.62 98 GLU A CA 1
ATOM 829 C C . GLU A 1 98 ? -15.739 6.844 2.392 1.00 84.62 98 GLU A C 1
ATOM 831 O O . GLU A 1 98 ? -15.977 5.951 3.215 1.00 84.62 98 GLU A O 1
ATOM 836 N N . ASP A 1 99 ? -16.649 7.224 1.497 1.00 83.69 99 ASP A N 1
ATOM 837 C CA . ASP A 1 99 ? -17.951 6.568 1.334 1.00 83.69 99 ASP A CA 1
ATOM 838 C C . ASP A 1 99 ? -17.815 5.128 0.787 1.00 83.69 99 ASP A C 1
ATOM 840 O O . ASP A 1 99 ? -18.688 4.290 1.009 1.00 83.69 99 ASP A O 1
ATOM 844 N N . GLY A 1 100 ? -16.649 4.773 0.241 1.00 81.06 100 GLY A N 1
ATOM 845 C CA . GLY A 1 100 ? -16.292 3.447 -0.248 1.00 81.06 100 GLY A CA 1
ATOM 846 C C . GLY A 1 100 ? -16.425 3.274 -1.757 1.00 81.06 100 GLY A C 1
ATOM 847 O O . GLY A 1 100 ? -16.183 2.161 -2.228 1.00 81.06 100 GLY A O 1
ATOM 848 N N . HIS A 1 101 ? -16.786 4.314 -2.515 1.00 86.56 101 HIS A N 1
ATOM 849 C CA . HIS A 1 101 ? -16.722 4.219 -3.969 1.00 86.56 101 HIS A CA 1
ATOM 850 C C . HIS A 1 101 ? -15.264 4.225 -4.452 1.00 86.56 101 HIS A C 1
ATOM 852 O O . HIS A 1 101 ? -14.352 4.736 -3.791 1.00 86.56 101 HIS A O 1
ATOM 858 N N . ILE A 1 102 ? -15.045 3.592 -5.604 1.00 88.75 102 ILE A N 1
ATOM 859 C CA . ILE A 1 102 ? -13.737 3.479 -6.243 1.00 88.75 102 ILE A CA 1
ATOM 860 C C . ILE A 1 102 ? -13.867 4.059 -7.642 1.00 88.75 102 ILE A C 1
ATOM 862 O O . ILE A 1 102 ? -14.674 3.574 -8.436 1.00 88.75 102 ILE A O 1
ATOM 866 N N . GLU A 1 103 ? -13.040 5.047 -7.955 1.00 88.50 103 GLU A N 1
ATOM 867 C CA . GLU A 1 103 ? -12.872 5.524 -9.320 1.00 88.50 103 GLU A CA 1
ATOM 868 C C . GLU A 1 103 ? -11.581 4.960 -9.902 1.00 88.50 103 GLU A C 1
ATOM 870 O O . GLU A 1 103 ? -10.497 5.050 -9.320 1.00 88.50 103 GLU A O 1
ATOM 875 N N . MET A 1 104 ? -11.698 4.379 -11.089 1.00 81.31 104 MET A N 1
ATOM 876 C CA . MET A 1 104 ? -10.556 3.966 -11.889 1.00 81.31 104 MET A CA 1
ATOM 877 C C . MET A 1 104 ? -10.438 4.941 -13.053 1.00 81.31 104 MET A C 1
ATOM 879 O O . MET A 1 104 ? -11.175 4.839 -14.032 1.00 81.31 104 MET A O 1
ATOM 883 N N . ALA A 1 105 ? -9.516 5.895 -12.954 1.00 64.38 105 ALA A N 1
ATOM 884 C CA . ALA A 1 105 ? -9.058 6.594 -14.147 1.00 64.38 105 ALA A CA 1
ATOM 885 C C . ALA A 1 105 ? -8.040 5.695 -14.864 1.00 64.38 105 ALA A C 1
ATOM 887 O O . ALA A 1 105 ? -7.338 4.921 -14.218 1.00 64.38 105 ALA A O 1
ATOM 888 N N . GLY A 1 106 ? -7.974 5.773 -16.195 1.00 65.88 106 GLY A N 1
ATOM 889 C CA . GLY A 1 106 ? -6.963 5.072 -16.990 1.00 65.88 106 GLY A CA 1
ATOM 890 C C . GLY A 1 106 ? -5.545 5.605 -16.737 1.00 65.88 106 GLY A C 1
ATOM 891 O O . GLY A 1 106 ? -5.062 5.646 -15.609 1.00 65.88 106 GLY A O 1
ATOM 892 N N . ALA A 1 107 ? -4.840 6.017 -17.794 1.00 60.47 107 ALA A N 1
ATOM 893 C CA . ALA A 1 107 ? -3.574 6.731 -17.621 1.00 60.47 107 ALA A CA 1
ATOM 894 C C . ALA A 1 107 ? -3.758 7.948 -16.689 1.00 60.47 107 ALA A C 1
ATOM 896 O O . ALA A 1 107 ? -4.835 8.549 -16.661 1.00 60.47 107 ALA A O 1
ATOM 897 N N . TRP A 1 108 ? -2.705 8.297 -15.942 1.00 64.19 108 TRP A N 1
ATOM 898 C CA . TRP A 1 108 ? -2.675 9.462 -15.051 1.00 64.19 108 TRP A CA 1
ATOM 899 C C . TRP A 1 108 ? -3.325 10.690 -15.708 1.00 64.19 108 TRP A C 1
ATOM 901 O O . TRP A 1 108 ? -2.918 11.106 -16.793 1.00 64.19 108 TRP A O 1
ATOM 911 N N . ASN A 1 109 ? -4.338 11.263 -15.053 1.00 66.12 109 ASN A N 1
ATOM 912 C CA . ASN A 1 109 ? -5.035 12.446 -15.543 1.00 66.12 109 ASN A CA 1
ATOM 913 C C . ASN A 1 109 ? -4.504 13.695 -14.831 1.00 66.12 109 ASN A C 1
ATOM 915 O O . ASN A 1 109 ? -4.914 13.995 -13.712 1.00 66.12 109 ASN A O 1
ATOM 919 N N . GLU A 1 110 ? -3.639 14.452 -15.505 1.00 66.62 110 GLU A N 1
ATOM 920 C CA . GLU A 1 110 ? -3.085 15.719 -14.999 1.00 66.62 110 GLU A CA 1
ATOM 921 C C . GLU A 1 110 ? -4.149 16.800 -14.749 1.00 66.62 110 GLU A C 1
ATOM 923 O O . GLU A 1 110 ? -3.885 17.770 -14.047 1.00 66.62 110 GLU A O 1
ATOM 928 N N . LYS A 1 111 ? -5.361 16.633 -15.295 1.00 66.44 111 LYS A N 1
ATOM 929 C CA . LYS A 1 111 ? -6.504 17.527 -15.065 1.00 66.44 111 LYS A CA 1
ATOM 930 C C . LYS A 1 111 ? -7.382 17.100 -13.885 1.00 66.44 111 LYS A C 1
ATOM 932 O O . LYS A 1 111 ? -8.423 17.709 -13.673 1.00 6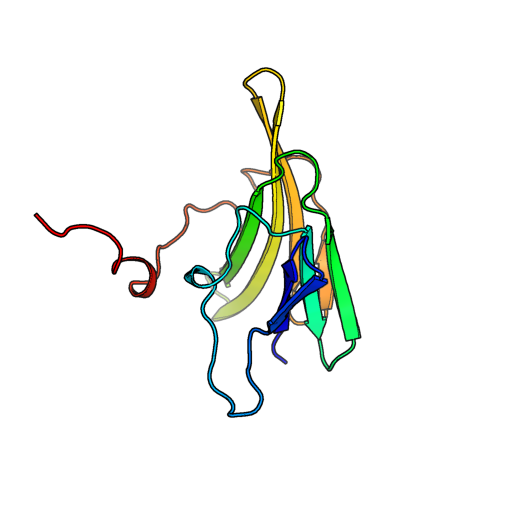6.44 111 LYS A O 1
ATOM 937 N N . SER A 1 112 ? -7.029 16.032 -13.168 1.00 68.69 112 SER A N 1
ATOM 938 C CA . SER A 1 112 ? -7.758 15.616 -11.966 1.00 68.69 112 SER A CA 1
ATOM 939 C C . SER A 1 112 ? -7.576 16.644 -10.847 1.00 68.69 1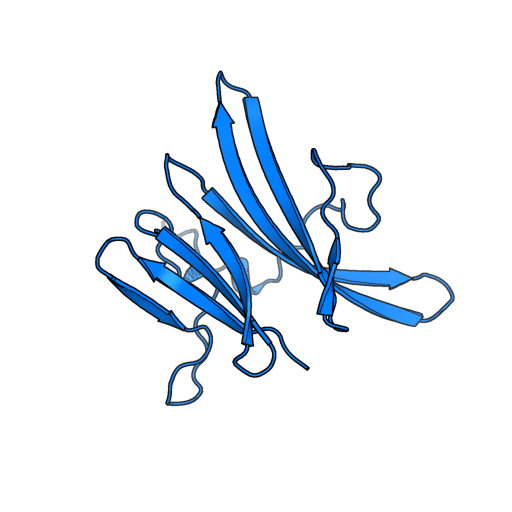12 SER A C 1
ATOM 941 O O . SER A 1 112 ? -6.464 17.120 -10.622 1.00 68.69 112 SER A O 1
ATOM 943 N N . ASP A 1 113 ? -8.631 16.891 -10.066 1.00 68.25 113 ASP A N 1
ATOM 944 C CA . ASP A 1 113 ? -8.574 17.696 -8.833 1.00 68.25 113 ASP A CA 1
ATOM 945 C C . ASP A 1 113 ? -7.556 17.151 -7.808 1.00 68.25 113 ASP A C 1
ATOM 947 O O . ASP A 1 113 ? -7.164 17.840 -6.866 1.00 68.25 113 ASP A O 1
ATOM 951 N N . PHE A 1 114 ? -7.085 15.914 -7.998 1.00 64.50 114 PHE A N 1
ATOM 952 C CA . PHE A 1 114 ? -6.093 15.242 -7.163 1.00 64.50 114 PHE A CA 1
ATOM 953 C C . PHE A 1 114 ? -4.681 15.208 -7.776 1.00 64.50 114 PHE A C 1
ATOM 955 O O . PHE A 1 114 ? -3.780 14.594 -7.198 1.00 64.50 114 PHE A O 1
ATOM 962 N N . ALA A 1 115 ? -4.464 15.858 -8.927 1.00 59.78 115 ALA A N 1
ATOM 963 C CA . ALA A 1 115 ? -3.205 15.840 -9.680 1.00 59.78 115 ALA A CA 1
ATOM 964 C C . ALA A 1 115 ? -2.143 16.849 -9.192 1.00 59.78 115 ALA A C 1
ATOM 966 O O . ALA A 1 115 ? -1.180 17.134 -9.902 1.00 59.78 115 ALA A O 1
ATOM 967 N N . TYR A 1 116 ? -2.276 17.388 -7.979 1.00 65.38 116 TYR A N 1
ATOM 968 C CA . TYR A 1 116 ? -1.296 18.313 -7.410 1.00 65.38 116 TYR A CA 1
ATOM 969 C C . TYR A 1 116 ? -0.049 17.599 -6.858 1.00 65.38 116 TYR A C 1
ATOM 971 O O . TYR A 1 116 ? -0.087 16.438 -6.420 1.00 65.38 116 TYR A O 1
ATOM 979 N N . ALA A 1 117 ? 1.077 18.324 -6.859 1.00 57.34 117 ALA A N 1
ATOM 980 C CA . ALA A 1 117 ? 2.338 17.851 -6.299 1.00 57.34 117 ALA A CA 1
ATOM 981 C C . ALA A 1 117 ? 2.146 17.406 -4.837 1.00 57.34 117 ALA A C 1
ATOM 983 O O . ALA A 1 117 ? 1.394 18.041 -4.093 1.00 57.34 117 ALA A O 1
ATOM 984 N N . PRO A 1 118 ? 2.781 16.307 -4.388 1.00 54.69 118 PRO A N 1
ATOM 985 C CA . PRO A 1 118 ? 2.664 15.905 -3.001 1.00 54.69 118 PRO A CA 1
ATOM 986 C C . PRO A 1 118 ? 3.177 16.984 -2.055 1.00 54.69 118 PRO A C 1
ATOM 988 O O . PRO A 1 118 ? 4.359 17.305 -2.079 1.00 54.69 118 PRO A O 1
ATOM 991 N N . ASN A 1 119 ? 2.306 17.467 -1.169 1.00 54.34 119 ASN A N 1
ATOM 992 C CA . ASN A 1 119 ? 2.763 18.081 0.069 1.00 54.34 119 ASN A CA 1
ATOM 993 C C . ASN A 1 119 ? 3.396 16.960 0.896 1.00 54.34 119 ASN A C 1
ATOM 995 O O . ASN A 1 119 ? 2.691 16.055 1.350 1.00 54.34 119 ASN A O 1
ATOM 999 N N . LEU A 1 120 ? 4.723 16.972 1.008 1.00 46.03 120 LEU A N 1
ATOM 1000 C CA . LEU A 1 120 ? 5.440 16.107 1.938 1.00 46.03 120 LEU A CA 1
ATOM 1001 C C . LEU A 1 120 ? 5.037 16.549 3.348 1.00 46.03 120 LEU A C 1
ATOM 1003 O O . LEU A 1 120 ? 5.302 17.684 3.742 1.00 46.03 120 LEU A O 1
ATOM 1007 N N . ILE A 1 121 ? 4.334 15.684 4.075 1.00 50.12 121 ILE A N 1
ATOM 1008 C CA . ILE A 1 121 ? 4.058 15.900 5.498 1.00 50.12 121 ILE A CA 1
ATOM 1009 C C . ILE A 1 121 ? 5.399 15.718 6.225 1.00 50.12 121 ILE A C 1
ATOM 1011 O O . ILE A 1 121 ? 6.173 14.838 5.855 1.00 50.12 121 ILE A O 1
ATOM 1015 N N . GLU A 1 122 ? 5.702 16.554 7.223 1.00 48.41 122 GLU A N 1
ATOM 1016 C CA . GLU A 1 122 ? 7.026 16.619 7.873 1.00 48.41 122 GLU A CA 1
ATOM 1017 C C . GLU A 1 122 ? 7.534 15.281 8.443 1.00 48.41 122 GLU A C 1
ATOM 1019 O O . GLU A 1 122 ? 8.739 15.110 8.591 1.00 48.41 122 GLU A O 1
ATOM 1024 N N . GLU A 1 123 ? 6.660 14.294 8.653 1.00 50.78 123 GLU A N 1
ATOM 1025 C CA . GLU A 1 123 ? 7.035 12.933 9.057 1.00 50.78 123 GLU A CA 1
ATOM 1026 C C . GLU A 1 123 ? 7.851 12.145 8.008 1.00 50.78 123 GLU A C 1
ATOM 1028 O O . GLU A 1 123 ? 8.433 11.120 8.353 1.00 50.78 123 GLU A O 1
ATOM 1033 N N . GLU A 1 124 ? 7.928 12.601 6.750 1.00 46.22 124 GLU A N 1
ATOM 1034 C CA . GLU A 1 124 ? 8.783 12.009 5.702 1.00 46.22 124 GLU A CA 1
ATOM 1035 C C . GLU A 1 124 ? 10.187 12.660 5.610 1.00 46.22 124 GLU A C 1
ATOM 1037 O O . GLU A 1 124 ? 10.942 12.333 4.694 1.00 46.22 124 GLU A O 1
ATOM 1042 N N . LYS A 1 125 ? 10.560 13.576 6.526 1.00 41.59 125 LYS A N 1
ATOM 1043 C CA . LYS A 1 125 ? 11.875 14.261 6.509 1.00 41.59 125 LYS A CA 1
ATOM 1044 C C . LYS A 1 125 ? 12.997 13.570 7.297 1.00 41.59 125 LYS A C 1
ATOM 1046 O O . LYS A 1 125 ? 14.157 13.877 7.039 1.00 41.59 125 LYS A O 1
ATOM 1051 N N . ASP A 1 126 ? 12.709 12.620 8.183 1.00 44.78 126 ASP A N 1
ATOM 1052 C CA . ASP A 1 126 ? 13.763 11.921 8.937 1.00 44.78 126 ASP A CA 1
ATOM 1053 C C . ASP A 1 126 ? 14.263 10.686 8.180 1.00 44.78 126 ASP A C 1
ATOM 1055 O O . ASP A 1 126 ? 13.840 9.553 8.408 1.00 44.78 126 ASP A O 1
ATOM 1059 N N . GLY A 1 127 ? 15.168 10.921 7.228 1.00 50.34 127 GLY A N 1
ATOM 1060 C CA . GLY A 1 127 ? 15.789 9.852 6.444 1.00 50.34 127 GLY A CA 1
ATOM 1061 C C . GLY A 1 127 ? 16.987 10.254 5.583 1.00 50.34 127 GLY A C 1
ATOM 1062 O O . GLY A 1 127 ? 17.337 9.514 4.671 1.00 50.34 127 GLY A O 1
ATOM 1063 N N . SER A 1 128 ? 17.600 11.410 5.831 1.00 44.91 128 SER A N 1
ATOM 1064 C CA . SER A 1 128 ? 18.895 11.836 5.276 1.00 44.91 128 SER A CA 1
ATOM 1065 C C . SER A 1 128 ? 19.239 13.147 5.989 1.00 44.91 128 SER A C 1
ATOM 1067 O O . SER A 1 128 ? 18.441 14.069 5.932 1.00 44.91 128 SER A O 1
ATOM 1069 N N . GLU A 1 129 ? 20.329 13.323 6.724 1.00 36.69 129 GLU A N 1
ATOM 1070 C CA . GLU A 1 129 ? 21.703 12.953 6.422 1.00 36.69 129 GLU A CA 1
ATOM 1071 C C . GLU A 1 129 ? 22.463 12.739 7.741 1.00 36.69 129 GLU A C 1
ATOM 1073 O O . GLU A 1 129 ? 22.454 13.586 8.631 1.00 36.69 129 GLU A O 1
ATOM 1078 N N . SER A 1 130 ? 23.159 11.610 7.861 1.00 39.66 130 SER A N 1
ATOM 1079 C CA . SER A 1 130 ? 24.365 11.539 8.682 1.00 39.66 130 SER A CA 1
ATOM 1080 C C . SER A 1 130 ? 25.541 11.701 7.733 1.00 39.66 130 SER A C 1
ATOM 1082 O O . SER A 1 130 ? 25.771 10.809 6.915 1.00 39.66 130 SER A O 1
ATOM 1084 N N . LYS A 1 131 ? 26.254 12.820 7.836 1.00 38.53 131 LYS A N 1
ATOM 1085 C CA . LYS A 1 131 ? 27.697 12.928 7.606 1.00 38.53 131 LYS A CA 1
ATOM 1086 C C . LYS A 1 131 ? 28.228 14.163 8.313 1.00 38.53 131 LYS A C 1
ATOM 1088 O O . LYS A 1 131 ? 27.593 15.226 8.172 1.00 38.53 131 LYS A O 1
#

Radius of gyration: 15.91 Å; chains: 1; bounding box: 46×43×43 Å

Organism: NCBI:txid412755

Secondary structure (DSSP, 8-state):
---EEEEEETTS-EEESB-TTS-B--GGGS-TTSEEEEEEEETTEEEEEEE--TTPEEEEEEEEEE-TTT--EEEEEEEEEEEEETTEEEEEEEEEETTS-EEE-SS--TTSTT-SPP---GGG--S----

Sequence (131 aa):
MELKWKAIYLDGKSLNQYNEDKSVNKYTDIDRTILKFFELYKENKLILRVHLDDNKRLIFRRRVSLKMGVGITEVVYLVGWQKTVERKNVQSICYIFEDGHIEMAGAWNEKSDFAYAPNLIEEEKDGSESK

pLDDT: mean 81.76, std 16.85, range [36.69, 98.0]